Protein AF-A0A1M5G3G9-F1 (afdb_monomer_lite)

pLDDT: mean 83.39, std 16.16, range [40.72, 97.56]

Sequence (112 aa):
MLCKYVLTVAGVSYDIPISCLRNWDDIKYSLKRSELAGVVRTFTSKFEFIDLAYDLLLEEYLKNEFNSNASVTVLGIDNNHIYSNELFTCQLDFSTFSHDGYVLNYLAPNQH

Structure (mmCIF, N/CA/C/O backbone):
data_AF-A0A1M5G3G9-F1
#
_entry.id   AF-A0A1M5G3G9-F1
#
loop_
_atom_site.group_PDB
_atom_site.id
_atom_site.type_symbol
_atom_site.label_atom_id
_atom_site.label_alt_id
_atom_site.label_comp_id
_atom_site.label_asym_id
_atom_site.label_entity_id
_atom_site.label_seq_id
_atom_site.pdbx_PDB_ins_code
_atom_site.Cartn_x
_atom_site.Cartn_y
_atom_site.Cartn_z
_atom_site.occupancy
_atom_site.B_iso_or_equiv
_atom_site.auth_seq_id
_atom_site.auth_comp_id
_atom_site.auth_asym_id
_atom_site.auth_atom_id
_atom_site.pdbx_PDB_model_num
ATOM 1 N N . MET A 1 1 ? 7.819 8.427 -17.194 1.00 65.62 1 MET A N 1
ATOM 2 C CA . MET A 1 1 ? 8.246 7.635 -16.032 1.00 65.62 1 MET A CA 1
ATOM 3 C C . MET A 1 1 ? 7.383 6.394 -15.972 1.00 65.62 1 MET A C 1
ATOM 5 O O . MET A 1 1 ? 6.169 6.521 -15.816 1.00 65.62 1 MET A O 1
ATOM 9 N N . LEU A 1 2 ? 7.997 5.241 -16.226 1.00 81.12 2 LEU A N 1
ATOM 10 C CA . LEU A 1 2 ? 7.397 3.943 -15.950 1.00 81.12 2 LEU A CA 1
ATOM 11 C C . LEU A 1 2 ? 7.570 3.694 -14.452 1.00 81.12 2 LEU A C 1
ATOM 13 O O . LEU A 1 2 ? 8.677 3.844 -13.939 1.00 81.12 2 LEU A O 1
ATOM 17 N N . CYS A 1 3 ? 6.477 3.370 -13.772 1.00 86.25 3 CYS A N 1
ATOM 18 C CA . CYS A 1 3 ? 6.460 3.119 -12.336 1.00 86.25 3 CYS A CA 1
ATOM 19 C C . CYS A 1 3 ? 5.874 1.742 -12.082 1.00 86.25 3 CYS A C 1
ATOM 21 O O . CYS A 1 3 ? 4.979 1.309 -12.811 1.00 86.25 3 CYS A O 1
ATOM 23 N N . LYS A 1 4 ? 6.356 1.105 -11.025 1.00 91.12 4 LYS A N 1
ATOM 24 C CA . LYS A 1 4 ? 5.787 -0.103 -10.455 1.00 91.12 4 LYS A CA 1
ATOM 25 C C . LYS A 1 4 ? 5.311 0.214 -9.042 1.00 91.12 4 LYS A C 1
ATOM 27 O O . LYS A 1 4 ? 5.992 0.936 -8.317 1.00 91.12 4 LYS A O 1
ATOM 32 N N . TYR A 1 5 ? 4.141 -0.297 -8.686 1.00 92.25 5 TYR A N 1
ATOM 33 C CA . TYR A 1 5 ? 3.526 -0.081 -7.384 1.00 92.25 5 TYR A CA 1
ATOM 34 C C . TYR A 1 5 ? 3.553 -1.397 -6.625 1.00 92.25 5 TYR A C 1
ATOM 36 O O . TYR A 1 5 ? 3.120 -2.425 -7.145 1.00 92.25 5 TYR A O 1
ATOM 44 N N . VAL A 1 6 ? 4.107 -1.357 -5.421 1.00 95.25 6 VAL A N 1
ATOM 45 C CA . VAL A 1 6 ? 4.263 -2.526 -4.566 1.00 95.25 6 VAL A CA 1
ATOM 46 C C . VAL A 1 6 ? 3.540 -2.256 -3.262 1.00 95.25 6 VAL A C 1
ATOM 48 O O . VAL A 1 6 ? 3.795 -1.248 -2.605 1.00 95.25 6 VAL A O 1
ATOM 51 N N . LEU A 1 7 ? 2.640 -3.158 -2.897 1.00 96.94 7 LEU A N 1
ATOM 52 C CA . LEU A 1 7 ? 1.985 -3.176 -1.601 1.00 96.94 7 LEU A CA 1
ATOM 53 C C . LEU A 1 7 ? 2.625 -4.280 -0.767 1.00 96.94 7 LEU A C 1
ATOM 55 O O . LEU A 1 7 ? 2.583 -5.440 -1.160 1.00 96.94 7 LEU A O 1
ATOM 59 N N . THR A 1 8 ? 3.228 -3.941 0.366 1.00 97.56 8 THR A N 1
ATOM 60 C CA . THR A 1 8 ? 3.765 -4.935 1.298 1.00 97.56 8 THR A CA 1
ATOM 61 C C . THR A 1 8 ? 2.818 -5.064 2.474 1.00 97.56 8 THR A C 1
ATOM 63 O O . THR A 1 8 ? 2.580 -4.077 3.154 1.00 97.56 8 THR A O 1
ATOM 66 N N . VAL A 1 9 ? 2.283 -6.259 2.716 1.00 96.94 9 VAL A N 1
ATOM 67 C CA . VAL A 1 9 ? 1.323 -6.559 3.790 1.00 96.94 9 VAL A CA 1
ATOM 68 C C . VAL A 1 9 ? 1.883 -7.695 4.633 1.00 96.94 9 VAL A C 1
ATOM 70 O O . VAL A 1 9 ? 2.239 -8.742 4.092 1.00 96.94 9 VAL A O 1
ATOM 73 N N . ALA A 1 10 ? 2.030 -7.478 5.941 1.00 94.00 10 ALA A N 1
ATOM 74 C CA . ALA A 1 10 ? 2.628 -8.432 6.878 1.00 94.00 10 ALA A CA 1
ATOM 75 C C . ALA A 1 10 ? 3.980 -9.018 6.396 1.00 94.00 10 ALA A C 1
ATOM 77 O O . ALA A 1 10 ? 4.292 -10.186 6.622 1.00 94.00 10 ALA A O 1
ATOM 78 N N . GLY A 1 11 ? 4.788 -8.203 5.703 1.00 93.94 11 GLY A N 1
ATOM 79 C CA . GLY A 1 11 ? 6.089 -8.597 5.145 1.00 93.94 11 GLY A CA 1
ATOM 80 C C . GLY A 1 11 ? 6.043 -9.315 3.788 1.00 93.94 11 GLY A C 1
ATOM 81 O O . GLY A 1 11 ? 7.099 -9.647 3.254 1.00 93.94 11 GLY A O 1
ATOM 82 N N . VAL A 1 12 ? 4.860 -9.531 3.207 1.00 96.56 12 VAL A N 1
ATOM 83 C CA . VAL A 1 12 ? 4.689 -10.096 1.860 1.00 96.56 12 VAL A CA 1
ATOM 84 C C . VAL A 1 12 ? 4.441 -8.973 0.860 1.00 96.56 12 VAL A C 1
ATOM 86 O O . VAL A 1 12 ? 3.526 -8.178 1.048 1.00 96.56 12 VAL A O 1
ATOM 89 N N . SER A 1 13 ? 5.241 -8.908 -0.204 1.00 96.62 13 SER A N 1
ATOM 90 C CA . SER A 1 13 ? 5.122 -7.876 -1.240 1.00 96.62 13 SER A CA 1
ATOM 91 C C . SER A 1 13 ? 4.285 -8.343 -2.430 1.00 96.62 13 SER A C 1
ATOM 93 O O . SER A 1 13 ? 4.513 -9.418 -2.983 1.00 96.62 13 SER A O 1
ATOM 95 N N . TYR A 1 14 ? 3.362 -7.485 -2.854 1.00 97.00 14 TYR A N 1
ATOM 96 C CA . TYR A 1 14 ? 2.450 -7.688 -3.970 1.00 97.00 14 TYR A CA 1
ATOM 97 C C . TYR A 1 14 ? 2.639 -6.588 -5.006 1.00 97.00 14 TYR A C 1
ATOM 99 O O . TYR A 1 14 ? 2.572 -5.399 -4.690 1.00 97.00 14 TYR A O 1
ATOM 107 N N . ASP A 1 15 ? 2.818 -6.987 -6.259 1.00 95.06 15 ASP A N 1
ATOM 108 C CA . ASP A 1 15 ? 2.781 -6.060 -7.382 1.00 95.06 15 ASP A CA 1
ATOM 109 C C . ASP A 1 15 ? 1.324 -5.702 -7.675 1.00 95.06 15 ASP A C 1
ATOM 111 O O . ASP A 1 15 ? 0.546 -6.562 -8.093 1.00 95.06 15 ASP A O 1
ATOM 115 N N . ILE A 1 16 ? 0.952 -4.439 -7.467 1.00 94.94 16 ILE A N 1
ATOM 116 C CA . ILE A 1 16 ? -0.414 -3.971 -7.714 1.00 94.94 16 ILE A CA 1
ATOM 117 C C . ILE A 1 16 ? -0.474 -3.086 -8.965 1.00 94.94 16 ILE A C 1
ATOM 119 O O . ILE A 1 16 ? 0.427 -2.275 -9.214 1.00 94.94 16 ILE A O 1
ATOM 123 N N . PRO A 1 17 ? -1.523 -3.217 -9.793 1.00 92.50 17 PRO A N 1
ATOM 124 C CA . PRO A 1 17 ? -1.716 -2.324 -10.921 1.00 92.50 17 PRO A CA 1
ATOM 125 C C . PRO A 1 17 ? -2.106 -0.925 -10.431 1.00 92.50 17 PRO A C 1
ATOM 127 O O . PRO A 1 17 ? -2.749 -0.762 -9.397 1.00 92.50 17 PRO A O 1
ATOM 130 N N . ILE A 1 18 ? -1.786 0.100 -11.227 1.00 89.62 18 ILE A N 1
ATOM 131 C CA . ILE A 1 18 ? -2.197 1.489 -10.949 1.00 89.62 18 ILE A CA 1
ATOM 132 C C . ILE A 1 18 ? -3.722 1.642 -10.819 1.00 89.62 18 ILE A C 1
ATOM 134 O O . ILE A 1 18 ? -4.185 2.539 -10.128 1.00 89.62 18 ILE A O 1
ATOM 138 N N . SER A 1 19 ? -4.512 0.757 -11.436 1.00 90.94 19 SER A N 1
ATOM 139 C CA . SER A 1 19 ? -5.972 0.759 -11.293 1.00 90.94 19 SER A CA 1
ATOM 140 C C . SER A 1 19 ? -6.433 0.522 -9.854 1.00 90.94 19 SER A C 1
ATOM 142 O O . SER A 1 19 ? -7.484 1.023 -9.491 1.00 90.94 19 SER A O 1
ATOM 144 N N . CYS A 1 20 ? -5.638 -0.153 -9.016 1.00 93.81 20 CYS A N 1
ATOM 145 C CA . CYS A 1 20 ? -5.938 -0.342 -7.594 1.00 93.81 20 CYS A CA 1
ATOM 146 C C . CYS A 1 20 ? -5.743 0.929 -6.750 1.00 93.81 20 CYS A C 1
ATOM 148 O O . CYS A 1 20 ? -6.021 0.914 -5.553 1.00 93.81 20 CYS A O 1
ATOM 150 N N . LEU A 1 21 ? -5.235 2.012 -7.342 1.00 91.00 21 LEU A N 1
ATOM 151 C CA . LEU A 1 21 ? -4.803 3.227 -6.659 1.00 91.00 21 LEU A CA 1
ATOM 152 C C . LEU A 1 21 ? -5.592 4.435 -7.179 1.00 91.00 21 LEU A C 1
ATOM 154 O O . LEU A 1 21 ? -5.149 5.175 -8.060 1.00 91.00 21 LEU A O 1
ATOM 158 N N . ARG A 1 22 ? -6.794 4.627 -6.632 1.00 90.31 22 ARG A N 1
ATOM 159 C CA . ARG A 1 22 ? -7.847 5.466 -7.227 1.00 90.31 22 ARG A CA 1
ATOM 160 C C . ARG A 1 22 ? -7.471 6.944 -7.370 1.00 90.31 22 ARG A C 1
ATOM 162 O O . ARG A 1 22 ? -7.870 7.572 -8.345 1.00 90.31 22 ARG A O 1
ATOM 169 N N . ASN A 1 23 ? -6.724 7.503 -6.420 1.00 86.50 23 ASN A N 1
ATOM 170 C CA . ASN A 1 23 ? -6.391 8.932 -6.372 1.00 86.50 23 ASN A CA 1
ATOM 171 C C . ASN A 1 23 ? -4.880 9.222 -6.504 1.00 86.50 23 ASN A C 1
ATOM 173 O O . ASN A 1 23 ? -4.386 10.246 -6.034 1.00 86.50 23 ASN A O 1
ATOM 177 N N . TRP A 1 24 ? -4.127 8.321 -7.140 1.00 82.62 24 TRP A N 1
ATOM 178 C CA . TRP A 1 24 ? -2.658 8.358 -7.148 1.00 82.62 24 TRP A CA 1
ATOM 179 C C . TRP A 1 24 ? -2.018 9.113 -8.323 1.00 82.62 24 TRP A C 1
ATOM 181 O O . TRP A 1 24 ? -0.786 9.176 -8.431 1.00 82.62 24 TRP A O 1
ATOM 191 N N . ASP A 1 25 ? -2.816 9.741 -9.188 1.00 72.56 25 ASP A N 1
ATOM 192 C CA . ASP A 1 25 ? -2.301 10.578 -10.279 1.00 72.56 25 ASP A CA 1
ATOM 193 C C . ASP A 1 25 ? -1.476 11.773 -9.761 1.00 72.56 25 ASP A C 1
ATOM 195 O O . ASP A 1 25 ? -0.413 12.092 -10.308 1.00 72.56 25 ASP A O 1
ATOM 199 N N . ASP A 1 26 ? -1.893 12.373 -8.644 1.00 64.25 26 ASP A N 1
ATOM 200 C CA . ASP A 1 26 ? -1.203 13.499 -8.003 1.00 64.25 26 ASP A CA 1
ATOM 201 C C . ASP A 1 26 ? 0.147 13.098 -7.391 1.00 64.25 26 ASP A C 1
ATOM 203 O O . ASP A 1 26 ? 1.123 13.861 -7.433 1.00 64.25 26 ASP A O 1
ATOM 207 N N . ILE A 1 27 ? 0.239 11.869 -6.878 1.00 66.06 27 ILE A N 1
ATOM 208 C CA . ILE A 1 27 ? 1.474 11.291 -6.333 1.00 66.06 27 ILE A CA 1
ATOM 209 C C . ILE A 1 27 ? 2.483 11.110 -7.470 1.00 66.06 27 ILE A C 1
ATO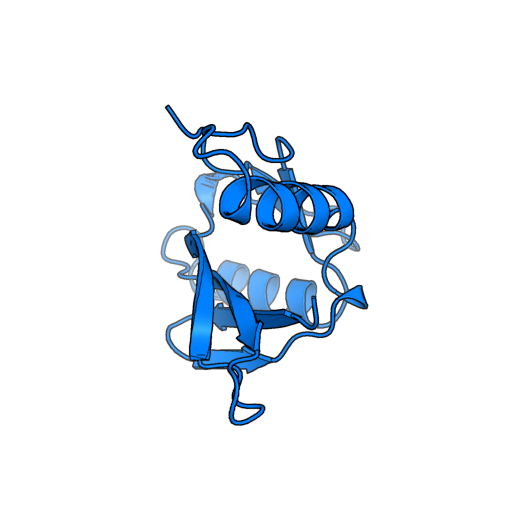M 211 O O . ILE A 1 27 ? 3.630 11.550 -7.375 1.00 66.06 27 ILE A O 1
ATOM 215 N N . LYS A 1 28 ? 2.039 10.574 -8.613 1.00 65.12 28 LYS A N 1
ATOM 216 C CA . LYS A 1 28 ? 2.871 10.419 -9.816 1.00 65.12 28 LYS A CA 1
ATOM 217 C C . LYS A 1 28 ? 3.371 11.761 -10.359 1.00 65.12 28 LYS A C 1
ATOM 219 O O . LYS A 1 28 ? 4.515 11.856 -10.811 1.00 65.12 28 LYS A O 1
ATOM 224 N N . TYR A 1 29 ? 2.532 12.797 -10.329 1.00 57.88 29 TYR A N 1
ATOM 225 C CA . TYR A 1 29 ? 2.909 14.145 -10.760 1.00 57.88 29 TYR A CA 1
ATOM 226 C C . TYR A 1 29 ? 3.909 14.809 -9.803 1.00 57.88 29 TYR A C 1
ATOM 228 O O . TYR A 1 29 ? 4.823 15.514 -10.239 1.00 57.88 29 TYR A O 1
ATOM 236 N N . SER A 1 30 ? 3.775 14.550 -8.503 1.00 59.16 30 SER A N 1
ATOM 237 C CA . SER A 1 30 ? 4.682 15.066 -7.474 1.00 59.16 30 SER A CA 1
ATOM 238 C C . SER A 1 30 ? 6.062 14.408 -7.545 1.00 59.16 30 SER A C 1
ATOM 240 O O . SER A 1 30 ? 7.066 15.121 -7.521 1.00 59.16 30 SER A O 1
ATOM 242 N N . LEU A 1 31 ? 6.124 13.090 -7.770 1.00 60.59 31 LEU A N 1
ATOM 243 C CA . LEU A 1 31 ? 7.387 12.359 -7.938 1.00 60.59 31 LEU A CA 1
ATOM 244 C C . LEU A 1 31 ? 8.188 12.841 -9.155 1.00 60.59 31 LEU A C 1
ATOM 246 O O . LEU A 1 31 ? 9.373 13.135 -9.023 1.00 60.59 31 LEU A O 1
ATOM 250 N N . LYS A 1 32 ? 7.531 13.059 -10.304 1.00 58.19 32 LYS A N 1
ATOM 251 C CA . LYS A 1 32 ? 8.177 13.625 -11.507 1.00 58.19 32 LYS A CA 1
ATOM 252 C C . LYS A 1 32 ? 8.817 15.001 -11.286 1.00 58.19 32 LYS A C 1
ATOM 254 O O . LYS A 1 32 ? 9.722 15.369 -12.026 1.00 58.19 32 LYS A O 1
ATOM 259 N N . ARG A 1 33 ? 8.317 15.803 -10.336 1.00 50.91 33 ARG A N 1
ATOM 260 C CA . ARG A 1 33 ? 8.865 17.140 -10.041 1.00 50.91 33 ARG A CA 1
ATOM 261 C C . ARG A 1 33 ? 9.987 17.118 -9.007 1.00 50.91 33 ARG A C 1
ATOM 263 O O . ARG A 1 33 ? 10.811 18.028 -9.031 1.00 50.91 33 ARG A O 1
ATOM 270 N N . SER A 1 34 ? 10.030 16.116 -8.129 1.00 51.28 34 SER A N 1
ATOM 271 C CA . SER A 1 34 ? 11.093 15.985 -7.124 1.00 51.28 34 SER A CA 1
ATOM 272 C C . SER A 1 34 ? 12.467 15.795 -7.777 1.00 51.28 34 SER A C 1
ATOM 274 O O . SER A 1 34 ? 13.420 16.470 -7.394 1.00 51.28 34 SER A O 1
ATOM 276 N N . GLU A 1 35 ? 12.537 15.005 -8.856 1.00 50.09 35 GLU A N 1
ATOM 277 C CA . GLU A 1 35 ? 13.760 14.814 -9.658 1.00 50.09 35 GLU A CA 1
ATOM 278 C C . GLU A 1 35 ? 1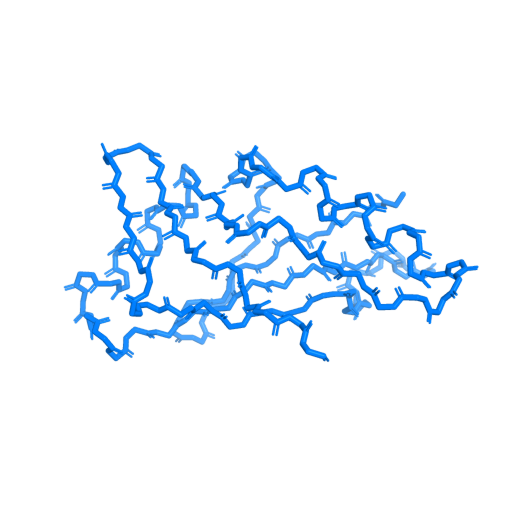4.294 16.116 -10.294 1.00 50.09 35 GLU A C 1
ATOM 280 O O . GLU A 1 35 ? 15.449 16.174 -10.703 1.00 50.09 35 GLU A O 1
ATOM 285 N N . LEU A 1 36 ? 13.473 17.171 -10.375 1.00 48.44 36 LEU A N 1
ATOM 286 C CA . LEU A 1 36 ? 13.791 18.421 -11.072 1.00 48.44 36 LEU A CA 1
ATOM 287 C C . LEU A 1 36 ? 14.040 19.627 -10.154 1.00 48.44 36 LEU A C 1
ATOM 289 O O . LEU A 1 36 ? 14.525 20.640 -10.655 1.00 48.44 36 LEU A O 1
ATOM 293 N N . ALA A 1 37 ? 13.688 19.589 -8.859 1.00 45.88 37 ALA A N 1
ATOM 294 C CA . ALA A 1 37 ? 13.651 20.837 -8.080 1.00 45.88 37 ALA A CA 1
ATOM 295 C C . ALA A 1 37 ? 13.913 20.771 -6.564 1.00 45.88 37 ALA A C 1
ATOM 297 O O . ALA A 1 37 ? 13.923 21.832 -5.950 1.00 45.88 37 ALA A O 1
ATOM 298 N N . GLY A 1 38 ? 14.122 19.614 -5.924 1.00 44.78 38 GLY A N 1
ATOM 299 C CA . GLY A 1 38 ? 14.482 19.585 -4.490 1.00 44.78 38 GLY A CA 1
ATOM 300 C C . GLY A 1 38 ? 13.466 20.246 -3.535 1.00 44.78 38 GLY A C 1
ATOM 301 O O . GLY A 1 38 ? 13.830 20.662 -2.439 1.00 44.78 38 GLY A O 1
ATOM 302 N N . VAL A 1 39 ? 12.199 20.376 -3.944 1.00 46.34 39 VAL A N 1
ATOM 303 C CA . VAL A 1 39 ? 11.130 20.979 -3.132 1.00 46.34 39 VAL A CA 1
ATOM 304 C C . VAL A 1 39 ? 10.285 19.876 -2.500 1.00 46.34 39 VAL A C 1
ATOM 306 O O . VAL A 1 39 ? 9.640 19.108 -3.216 1.00 46.34 39 VAL A O 1
ATOM 309 N N . VAL A 1 40 ? 10.257 19.848 -1.164 1.00 46.56 40 VAL A N 1
ATOM 310 C CA . VAL A 1 40 ? 9.354 19.031 -0.334 1.00 46.56 40 VAL A CA 1
ATOM 311 C C . VAL A 1 40 ? 7.903 19.359 -0.702 1.00 46.56 40 VAL A C 1
ATOM 313 O O . VAL A 1 40 ? 7.543 20.535 -0.791 1.00 46.56 40 VAL A O 1
ATOM 316 N N . ARG A 1 41 ? 7.061 18.351 -0.968 1.00 52.69 41 ARG A N 1
ATOM 317 C CA . ARG A 1 41 ? 5.664 18.577 -1.376 1.00 52.69 41 ARG A CA 1
ATOM 318 C C . ARG A 1 41 ? 4.659 17.777 -0.561 1.00 52.69 41 ARG A C 1
ATOM 320 O O . ARG A 1 41 ? 4.864 16.613 -0.242 1.00 52.69 41 ARG A O 1
ATOM 327 N N . THR A 1 42 ? 3.539 18.449 -0.316 1.00 48.75 42 THR A N 1
ATOM 328 C CA . THR A 1 42 ? 2.305 17.964 0.296 1.00 48.75 42 THR A CA 1
ATOM 329 C C . THR A 1 42 ? 1.669 16.898 -0.598 1.00 48.75 42 THR A C 1
ATOM 331 O O . THR A 1 42 ? 1.291 17.186 -1.735 1.00 48.75 42 THR A O 1
ATOM 334 N N . PHE A 1 43 ? 1.586 15.665 -0.101 1.00 54.41 43 PHE A N 1
ATOM 335 C CA . PHE A 1 43 ? 0.827 14.588 -0.733 1.00 54.41 43 PHE A CA 1
ATOM 336 C C . PHE A 1 43 ? -0.676 14.889 -0.679 1.00 54.41 43 PHE A C 1
ATOM 338 O O . PHE A 1 43 ? -1.128 15.732 0.103 1.00 54.41 43 PHE A O 1
ATOM 345 N N . THR A 1 44 ? -1.459 14.198 -1.511 1.00 58.00 44 THR A N 1
ATOM 346 C CA . THR A 1 44 ? -2.914 14.128 -1.334 1.00 58.00 44 THR A CA 1
ATOM 347 C C . THR A 1 44 ? -3.203 13.787 0.123 1.00 58.00 44 THR A C 1
ATOM 349 O O . THR A 1 44 ? -2.555 12.914 0.687 1.00 58.00 44 THR A O 1
ATOM 352 N N . SER A 1 45 ? -4.161 14.459 0.762 1.00 72.12 45 SER A N 1
ATOM 353 C CA . SER 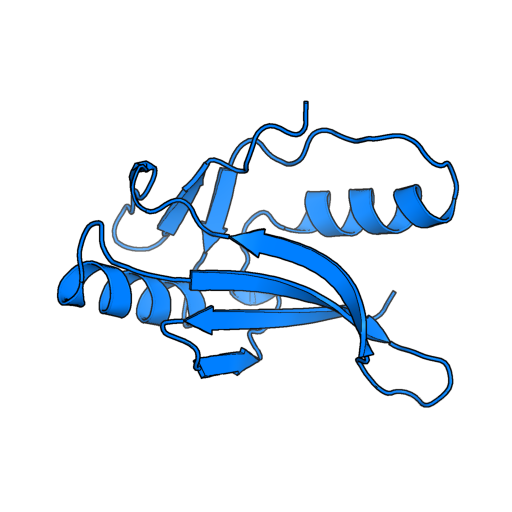A 1 45 ? -4.436 14.275 2.199 1.00 72.12 45 SER A CA 1
ATOM 354 C C . SER A 1 45 ? -4.853 12.839 2.563 1.00 72.12 45 SER A C 1
ATOM 356 O O . SER A 1 45 ? -4.928 12.495 3.741 1.00 72.12 45 SER A O 1
ATOM 358 N N . LYS A 1 46 ? -5.166 12.016 1.553 1.00 86.69 46 LYS A N 1
ATOM 359 C CA . LYS A 1 46 ? -5.662 10.646 1.663 1.00 86.69 46 LYS A CA 1
ATOM 360 C C . LYS A 1 46 ? -5.092 9.755 0.562 1.00 86.69 46 LYS A C 1
ATOM 362 O O . LYS A 1 46 ? -4.893 10.225 -0.562 1.00 86.69 46 LYS A O 1
ATOM 367 N N . PHE A 1 47 ? -4.913 8.475 0.863 1.00 90.94 47 PHE A N 1
ATOM 368 C CA . PHE A 1 47 ? -4.670 7.414 -0.114 1.00 90.94 47 PHE A CA 1
ATOM 369 C C . PHE A 1 47 ? -5.913 6.550 -0.255 1.00 90.94 47 PHE A C 1
ATOM 371 O O . PHE A 1 47 ? -6.447 6.093 0.752 1.00 90.94 47 PHE A O 1
ATOM 378 N N . GLU A 1 48 ? -6.342 6.332 -1.497 1.00 93.19 48 GLU A N 1
ATOM 379 C CA . GLU A 1 48 ? -7.518 5.532 -1.832 1.00 93.19 48 GLU A CA 1
ATOM 380 C C . GLU A 1 48 ? -7.117 4.261 -2.585 1.00 93.19 48 GLU A C 1
ATOM 382 O O . GLU A 1 48 ? -6.540 4.322 -3.676 1.00 93.19 48 GLU A O 1
ATOM 387 N N . PHE A 1 49 ? -7.463 3.118 -2.000 1.00 95.12 49 PHE A N 1
ATOM 388 C CA . PHE A 1 49 ? -7.199 1.783 -2.521 1.00 95.12 49 PHE A CA 1
ATOM 389 C C . PHE A 1 49 ? -8.509 1.099 -2.924 1.00 95.12 49 PHE A C 1
ATOM 391 O O . PHE A 1 49 ? -9.507 1.188 -2.204 1.00 95.12 49 PHE A O 1
ATOM 398 N N . ILE A 1 50 ? -8.492 0.423 -4.073 1.00 96.50 50 ILE A N 1
ATOM 399 C CA . ILE A 1 50 ? -9.614 -0.350 -4.626 1.00 96.50 50 ILE A CA 1
ATOM 400 C C . ILE A 1 50 ? -9.138 -1.720 -5.136 1.00 96.50 50 ILE A C 1
ATOM 402 O O . ILE A 1 50 ? -7.932 -1.983 -5.214 1.00 96.50 50 ILE A O 1
ATOM 406 N N . ASP A 1 51 ? -10.091 -2.578 -5.504 1.00 96.31 51 ASP A N 1
ATOM 407 C CA . ASP A 1 51 ? -9.866 -3.920 -6.057 1.00 96.31 51 ASP A CA 1
ATOM 408 C C . ASP A 1 51 ? -8.894 -4.755 -5.194 1.00 96.31 51 ASP A C 1
ATOM 410 O O . ASP A 1 51 ? -9.015 -4.809 -3.974 1.00 96.31 51 ASP A O 1
ATOM 414 N N . LEU A 1 52 ? -7.879 -5.373 -5.805 1.00 96.00 52 LEU A N 1
ATOM 415 C CA . LEU A 1 52 ? -6.922 -6.243 -5.120 1.00 96.00 52 LEU A CA 1
ATOM 416 C C . LEU A 1 52 ? -6.250 -5.577 -3.909 1.00 96.00 52 LEU A C 1
ATOM 418 O O . LEU A 1 52 ? -6.038 -6.226 -2.889 1.00 96.00 52 LEU A O 1
ATOM 422 N N . ALA A 1 53 ? -5.895 -4.291 -4.006 1.00 96.62 53 ALA A N 1
ATOM 423 C CA . ALA A 1 53 ? -5.264 -3.597 -2.885 1.00 96.62 53 ALA A CA 1
ATOM 424 C C . ALA A 1 53 ? -6.243 -3.406 -1.720 1.00 96.62 53 ALA A C 1
ATOM 426 O O . ALA A 1 53 ? -5.842 -3.534 -0.566 1.00 96.62 53 ALA A O 1
ATOM 427 N N . TYR A 1 54 ? -7.518 -3.139 -2.024 1.00 97.12 54 TYR A N 1
ATOM 428 C CA . TYR A 1 54 ? -8.577 -3.066 -1.021 1.00 97.12 54 TYR A CA 1
ATOM 429 C C . TYR A 1 54 ? -8.698 -4.390 -0.267 1.00 97.12 54 TYR A C 1
ATOM 431 O O . TYR A 1 54 ? -8.651 -4.390 0.962 1.00 97.12 54 TYR A O 1
ATOM 439 N N . ASP A 1 55 ? -8.788 -5.506 -0.994 1.00 96.88 55 ASP A N 1
ATOM 440 C CA . ASP A 1 55 ? -8.996 -6.826 -0.395 1.00 96.88 55 ASP A CA 1
ATOM 441 C C . ASP A 1 55 ? -7.836 -7.214 0.533 1.00 96.88 55 ASP A C 1
ATOM 443 O O . ASP A 1 55 ? -8.066 -7.604 1.677 1.00 96.88 55 ASP A O 1
ATOM 447 N N . LEU A 1 56 ? -6.590 -7.022 0.084 1.00 97.12 56 LEU A N 1
ATOM 448 C CA . LEU A 1 56 ? -5.388 -7.339 0.867 1.00 97.12 56 LEU A CA 1
ATOM 449 C C . LEU A 1 56 ? -5.295 -6.523 2.166 1.00 97.12 56 LEU A C 1
ATOM 451 O O . LEU A 1 56 ? -4.923 -7.047 3.215 1.00 97.12 56 LEU A O 1
ATOM 455 N N . LEU A 1 57 ? -5.616 -5.229 2.099 1.00 97.00 57 LEU A N 1
ATOM 456 C CA . LEU A 1 57 ? -5.538 -4.327 3.250 1.00 97.00 57 LEU A CA 1
ATOM 457 C C . LEU A 1 57 ? -6.683 -4.556 4.235 1.00 97.00 57 LEU A C 1
ATOM 459 O O . LEU A 1 57 ? -6.473 -4.485 5.447 1.00 97.00 57 LEU A O 1
ATOM 463 N N . LEU A 1 58 ? -7.881 -4.849 3.723 1.00 96.69 58 LEU A N 1
ATOM 464 C CA . LEU A 1 58 ? -9.023 -5.202 4.552 1.00 96.69 58 LEU A CA 1
ATOM 465 C C . LEU A 1 58 ? -8.790 -6.540 5.263 1.00 96.69 58 LEU A C 1
ATOM 467 O O . LEU A 1 58 ? -9.064 -6.631 6.455 1.00 96.69 58 LEU A O 1
ATOM 471 N N . GLU A 1 59 ? -8.265 -7.556 4.573 1.00 96.69 59 GLU A N 1
ATOM 472 C CA . GLU A 1 59 ? -7.955 -8.855 5.182 1.00 96.69 59 GLU A CA 1
ATOM 473 C C . GLU A 1 59 ? -6.953 -8.712 6.334 1.00 96.69 59 GLU A C 1
ATOM 475 O O . GLU A 1 59 ? -7.185 -9.237 7.425 1.00 96.69 59 GLU A O 1
ATOM 480 N N . GLU A 1 60 ? -5.873 -7.955 6.125 1.00 96.44 60 GLU A N 1
ATOM 481 C CA . GLU A 1 60 ? -4.884 -7.682 7.168 1.00 96.44 60 GLU A CA 1
ATOM 482 C C . GLU A 1 60 ? -5.514 -6.962 8.367 1.00 96.44 60 GLU A C 1
ATOM 484 O O . GLU A 1 60 ? -5.326 -7.393 9.507 1.00 96.44 60 GLU A O 1
ATOM 489 N N . TYR A 1 61 ? -6.332 -5.932 8.113 1.00 95.25 61 TYR A N 1
ATOM 490 C CA . TYR A 1 61 ? -7.043 -5.215 9.170 1.00 95.25 61 TYR A CA 1
ATOM 491 C C . TYR A 1 61 ? -7.994 -6.113 9.961 1.00 95.25 61 TYR A C 1
ATOM 493 O O . TYR A 1 61 ? -7.999 -6.078 11.188 1.00 95.25 61 TYR A O 1
ATOM 501 N N . LEU A 1 62 ? -8.775 -6.957 9.288 1.00 95.38 62 LEU A N 1
ATOM 502 C CA . LEU A 1 62 ? -9.700 -7.878 9.952 1.00 95.38 62 LEU A CA 1
ATOM 503 C C . LEU A 1 62 ? -8.973 -8.941 10.785 1.00 95.38 62 LEU A C 1
ATOM 505 O O . LEU A 1 62 ? -9.537 -9.457 11.749 1.00 95.38 62 LEU A O 1
ATOM 509 N N . LYS A 1 63 ? -7.734 -9.280 10.421 1.00 95.81 63 LYS A N 1
ATOM 510 C CA . LYS A 1 63 ? -6.926 -10.280 11.118 1.00 95.81 63 LYS A CA 1
ATOM 511 C C . LYS A 1 63 ? -6.187 -9.713 12.329 1.00 95.81 63 LYS A C 1
ATOM 513 O O . LYS A 1 63 ? -6.093 -10.396 13.347 1.00 95.81 63 LYS A O 1
ATOM 518 N N . ASN A 1 64 ? -5.638 -8.504 12.206 1.00 94.94 64 ASN A N 1
ATOM 519 C CA . ASN A 1 64 ? -4.680 -7.945 13.165 1.00 94.94 64 ASN A CA 1
ATOM 520 C C . ASN A 1 64 ? -5.123 -6.608 13.789 1.00 94.94 64 ASN A C 1
ATOM 522 O O . ASN A 1 64 ? -4.456 -6.114 14.703 1.00 94.94 64 ASN A O 1
ATOM 526 N N . GLU A 1 65 ? -6.234 -6.023 13.336 1.00 90.69 65 GLU A N 1
ATOM 527 C CA . GLU A 1 65 ? -6.783 -4.739 13.789 1.00 90.69 65 GLU A CA 1
ATOM 528 C C . GLU A 1 65 ? -5.711 -3.632 13.794 1.00 90.69 65 GLU A C 1
ATOM 530 O O . GLU A 1 65 ? -5.090 -3.351 12.770 1.00 90.69 65 GLU A O 1
ATOM 535 N N . PHE A 1 66 ? -5.438 -3.010 14.942 1.00 86.62 66 PHE A N 1
ATOM 536 C CA . PHE A 1 66 ? -4.417 -1.967 15.081 1.00 86.62 66 PHE A CA 1
ATOM 537 C C . PHE A 1 66 ? -2.972 -2.490 15.034 1.00 86.62 66 PHE A C 1
ATOM 539 O O . PHE A 1 66 ? -2.051 -1.689 14.906 1.00 86.62 66 PHE A O 1
ATOM 546 N N . ASN A 1 67 ? -2.758 -3.809 15.116 1.00 90.75 67 ASN A N 1
ATOM 547 C CA . ASN A 1 67 ? -1.437 -4.426 14.933 1.00 90.75 67 ASN A CA 1
ATOM 548 C C . ASN A 1 67 ? -1.121 -4.719 13.458 1.00 90.75 67 ASN A C 1
ATOM 550 O O . ASN A 1 67 ? -0.063 -5.271 13.155 1.00 90.75 67 ASN A O 1
ATOM 554 N N . SER A 1 68 ? -2.042 -4.378 12.556 1.00 93.81 68 SER A N 1
ATOM 555 C CA . SER A 1 68 ? -1.875 -4.536 11.117 1.00 93.81 68 SER A CA 1
ATOM 556 C C . SER A 1 68 ? -0.654 -3.791 10.604 1.00 93.81 68 SER A C 1
ATOM 558 O O . SER A 1 68 ? -0.371 -2.662 11.011 1.00 93.81 68 SER A O 1
ATOM 560 N N . ASN A 1 69 ? 0.064 -4.418 9.675 1.00 94.25 69 ASN A N 1
ATOM 561 C CA . ASN A 1 69 ? 1.282 -3.853 9.113 1.00 94.25 69 ASN A CA 1
ATOM 562 C C . ASN A 1 69 ? 1.234 -3.887 7.589 1.00 94.25 69 ASN A C 1
ATOM 564 O O . ASN A 1 69 ? 1.243 -4.959 6.982 1.00 94.25 69 ASN A O 1
ATOM 568 N N . ALA A 1 70 ? 1.232 -2.706 6.976 1.00 96.69 70 ALA A N 1
ATOM 569 C CA . ALA A 1 70 ? 1.330 -2.576 5.538 1.00 96.69 70 ALA A CA 1
ATOM 570 C C . ALA A 1 70 ? 2.047 -1.289 5.122 1.00 96.69 70 ALA A C 1
ATOM 572 O O . ALA A 1 70 ? 1.946 -0.256 5.786 1.00 96.69 70 ALA A O 1
ATOM 573 N N . SER A 1 71 ? 2.735 -1.347 3.988 1.00 95.00 71 SER A N 1
ATOM 574 C CA . SER A 1 71 ? 3.378 -0.204 3.352 1.00 95.00 71 SER A CA 1
ATOM 575 C C . SER A 1 71 ? 3.166 -0.224 1.847 1.00 95.00 71 SER A C 1
ATOM 577 O O . SER A 1 71 ? 2.968 -1.273 1.233 1.00 95.00 71 SER A O 1
ATOM 579 N N . VAL A 1 72 ? 3.206 0.956 1.243 1.00 92.88 72 VAL A N 1
ATOM 580 C CA . VAL A 1 72 ? 3.116 1.126 -0.202 1.00 92.88 72 VAL A CA 1
ATOM 581 C C . VAL A 1 72 ? 4.385 1.784 -0.724 1.00 92.88 72 VAL A C 1
ATOM 583 O O . VAL A 1 72 ? 4.846 2.793 -0.189 1.00 92.88 72 VAL A O 1
ATOM 586 N N . THR A 1 73 ? 4.942 1.210 -1.785 1.00 91.44 73 THR A N 1
ATOM 587 C CA . THR A 1 73 ? 6.211 1.626 -2.380 1.00 91.44 73 THR A CA 1
ATOM 588 C C . THR A 1 73 ? 6.036 1.860 -3.877 1.00 91.44 73 THR A C 1
ATOM 590 O O . THR A 1 73 ? 5.413 1.065 -4.584 1.00 91.44 73 THR A O 1
ATOM 593 N N . VAL A 1 74 ? 6.596 2.961 -4.380 1.00 89.38 74 VAL A N 1
ATOM 594 C CA . VAL A 1 74 ? 6.665 3.272 -5.811 1.00 89.38 74 VAL A CA 1
ATOM 595 C C . VAL A 1 74 ? 8.100 3.094 -6.273 1.00 89.38 74 VAL A C 1
ATOM 597 O O . VAL A 1 74 ? 9.000 3.796 -5.818 1.00 89.38 74 VAL A O 1
ATOM 600 N N . LEU A 1 75 ? 8.298 2.185 -7.221 1.00 89.31 75 LEU A N 1
ATOM 601 C CA . LEU A 1 75 ? 9.591 1.909 -7.830 1.00 89.31 75 LEU A CA 1
ATOM 602 C C . LEU A 1 75 ? 9.659 2.529 -9.229 1.00 89.31 75 LEU A C 1
ATOM 604 O O . LEU A 1 75 ? 8.760 2.352 -10.058 1.00 89.31 75 LEU A O 1
ATOM 608 N N . GLY A 1 76 ? 10.738 3.253 -9.495 1.00 87.25 76 GLY A N 1
ATOM 609 C CA . GLY A 1 76 ? 11.145 3.713 -10.813 1.00 87.25 76 GLY A CA 1
ATOM 610 C C . GLY A 1 76 ? 11.966 2.653 -11.542 1.00 87.25 76 GLY A C 1
ATOM 611 O O . GLY A 1 76 ? 12.569 1.775 -10.925 1.00 87.25 76 GLY A O 1
ATOM 612 N N . ILE A 1 77 ? 11.972 2.741 -12.869 1.00 86.88 77 ILE A N 1
ATOM 613 C CA . ILE A 1 77 ? 12.781 1.879 -13.732 1.00 86.88 77 ILE A CA 1
ATOM 614 C C . ILE A 1 77 ? 14.199 2.451 -13.888 1.00 86.88 77 ILE A C 1
ATOM 616 O O . ILE A 1 77 ? 14.351 3.655 -14.101 1.00 86.88 77 ILE A O 1
ATOM 620 N N . ASP A 1 78 ? 15.222 1.604 -13.786 1.00 84.06 78 ASP A N 1
ATOM 621 C CA . ASP A 1 78 ? 16.620 1.969 -14.035 1.00 84.06 78 ASP A CA 1
ATOM 622 C C . ASP A 1 78 ? 17.039 1.761 -15.507 1.00 84.06 78 ASP A C 1
ATOM 624 O O . ASP A 1 78 ? 16.258 1.312 -16.353 1.00 84.06 78 ASP A O 1
ATOM 628 N N . ASN A 1 79 ? 18.298 2.083 -15.826 1.00 83.69 79 ASN A N 1
ATOM 629 C CA . ASN A 1 79 ? 18.857 1.950 -17.179 1.00 83.69 79 ASN A CA 1
ATOM 630 C C . ASN A 1 79 ? 18.950 0.495 -17.675 1.00 83.69 79 ASN A C 1
ATOM 632 O O . ASN A 1 79 ? 19.146 0.275 -18.869 1.00 83.69 79 ASN A O 1
ATOM 636 N N . ASN A 1 80 ? 18.797 -0.488 -16.786 1.00 87.00 80 ASN A N 1
ATOM 637 C CA . ASN A 1 80 ? 18.780 -1.912 -17.112 1.00 87.00 80 ASN A CA 1
ATOM 638 C C . ASN A 1 80 ? 17.349 -2.455 -17.231 1.00 87.00 80 ASN A C 1
ATOM 640 O O . ASN A 1 80 ? 17.159 -3.668 -17.310 1.00 87.00 80 ASN A O 1
ATOM 644 N N . HIS A 1 81 ? 16.343 -1.574 -17.262 1.00 82.81 81 HIS A N 1
ATOM 645 C CA . HIS A 1 81 ? 14.925 -1.925 -17.272 1.00 82.81 81 HIS A CA 1
ATOM 646 C C . HIS A 1 81 ? 14.455 -2.681 -16.018 1.00 82.81 81 HIS A C 1
ATOM 648 O O . HIS A 1 81 ? 13.442 -3.384 -16.056 1.00 82.81 81 HIS A O 1
ATOM 654 N N . ILE A 1 82 ? 15.158 -2.517 -14.895 1.00 87.31 82 ILE A N 1
ATOM 655 C CA . ILE A 1 82 ? 14.814 -3.137 -13.616 1.00 87.31 82 ILE A CA 1
ATOM 656 C C . ILE A 1 82 ? 14.130 -2.091 -12.733 1.00 87.31 82 ILE A C 1
ATOM 658 O O . ILE A 1 82 ? 14.579 -0.953 -12.610 1.00 87.31 82 ILE A O 1
ATOM 662 N N . TYR A 1 83 ? 13.020 -2.475 -12.101 1.00 86.81 83 TYR A N 1
ATOM 663 C CA . TYR A 1 83 ? 12.348 -1.641 -11.105 1.00 86.81 83 TYR A CA 1
ATOM 664 C C . TYR A 1 83 ? 13.073 -1.753 -9.760 1.00 86.81 83 TYR A C 1
ATOM 666 O O . TYR A 1 83 ? 12.690 -2.561 -8.918 1.00 86.81 83 TYR A O 1
ATOM 674 N N . SER A 1 84 ? 14.151 -0.986 -9.597 1.00 83.75 84 SER A N 1
ATOM 675 C CA . SER A 1 84 ? 15.042 -1.019 -8.426 1.00 83.75 84 SER A CA 1
ATOM 676 C C . SER A 1 84 ? 15.115 0.317 -7.677 1.00 83.75 84 SER A C 1
ATOM 678 O O . SER A 1 84 ? 15.485 0.342 -6.505 1.00 83.75 84 SER A O 1
ATOM 680 N N . ASN A 1 85 ? 14.759 1.427 -8.329 1.00 85.94 85 ASN A N 1
ATOM 681 C CA . ASN A 1 85 ? 14.890 2.761 -7.754 1.00 85.94 85 ASN A CA 1
ATOM 682 C C . ASN A 1 85 ? 13.661 3.106 -6.903 1.00 85.94 85 ASN A C 1
ATOM 684 O O . ASN A 1 85 ? 12.590 3.354 -7.455 1.00 85.94 85 ASN A O 1
ATOM 688 N N . GLU A 1 86 ? 13.789 3.134 -5.579 1.00 86.94 86 GLU A N 1
ATOM 689 C CA . GLU A 1 86 ? 12.697 3.550 -4.696 1.00 86.94 86 GLU A CA 1
ATOM 690 C C . GLU A 1 86 ? 12.451 5.058 -4.816 1.00 86.94 86 GLU A C 1
ATOM 692 O O . GLU A 1 86 ? 13.273 5.880 -4.421 1.00 86.94 86 GLU A O 1
ATOM 697 N N . LEU A 1 87 ? 11.302 5.424 -5.382 1.00 83.50 87 LEU A N 1
ATOM 698 C CA . LEU A 1 87 ? 10.892 6.820 -5.546 1.00 83.50 87 LEU A CA 1
ATOM 699 C C . LEU A 1 87 ? 10.090 7.318 -4.344 1.00 83.50 87 LEU A C 1
ATOM 701 O O . LEU A 1 87 ? 10.083 8.511 -4.046 1.00 83.50 87 LEU A O 1
ATOM 705 N N . PHE A 1 88 ? 9.357 6.411 -3.705 1.00 84.38 88 PHE A N 1
ATOM 706 C CA . PHE A 1 88 ? 8.474 6.700 -2.588 1.00 84.38 88 PHE A CA 1
ATOM 707 C C . PHE A 1 88 ? 8.224 5.430 -1.795 1.00 84.38 88 PHE A C 1
ATOM 709 O O . PHE A 1 88 ? 7.965 4.385 -2.388 1.00 84.38 88 PHE A O 1
ATOM 716 N N . THR A 1 89 ? 8.204 5.546 -0.476 1.00 88.12 89 THR A N 1
ATOM 717 C CA . THR A 1 89 ? 7.710 4.499 0.409 1.00 88.12 89 THR A CA 1
ATOM 718 C C . THR A 1 89 ? 6.932 5.132 1.549 1.00 88.12 89 THR A C 1
ATOM 720 O O . THR A 1 89 ? 7.294 6.202 2.044 1.00 88.12 89 THR A O 1
ATOM 723 N N . CYS A 1 90 ? 5.835 4.498 1.946 1.00 88.12 90 CYS A N 1
ATOM 724 C CA . CYS A 1 90 ? 4.995 4.985 3.025 1.00 88.12 90 CYS A CA 1
ATOM 725 C C . CYS A 1 90 ? 4.382 3.830 3.800 1.00 88.12 90 CYS A C 1
ATOM 727 O O . CYS A 1 90 ? 3.698 2.983 3.226 1.00 88.12 90 CYS A O 1
ATOM 729 N N . GLN A 1 91 ? 4.571 3.849 5.117 1.00 92.38 91 GLN A N 1
ATOM 730 C CA . GLN A 1 91 ? 3.827 2.996 6.033 1.00 92.38 91 GLN A CA 1
ATOM 731 C C . GLN A 1 91 ? 2.371 3.470 6.100 1.00 92.38 91 GLN A C 1
ATOM 733 O O . GLN A 1 91 ? 2.118 4.672 6.203 1.00 92.38 91 GLN A O 1
ATOM 738 N N . LEU A 1 92 ? 1.419 2.543 6.034 1.00 92.50 92 LEU A N 1
ATOM 739 C CA . LEU A 1 92 ? -0.002 2.848 6.176 1.00 92.50 92 LEU A CA 1
ATOM 740 C C . LEU A 1 92 ? -0.374 2.890 7.659 1.00 92.50 92 LEU A C 1
ATOM 742 O O . LEU A 1 92 ? -0.077 1.964 8.415 1.00 92.50 92 LEU A O 1
ATOM 746 N N . ASP A 1 93 ? -1.022 3.976 8.073 1.00 91.88 93 ASP A N 1
ATOM 747 C CA . ASP A 1 93 ? -1.473 4.163 9.449 1.00 91.88 93 ASP A CA 1
ATOM 748 C C . ASP A 1 93 ? -2.892 3.612 9.633 1.00 91.88 93 ASP A C 1
ATOM 750 O O . ASP A 1 93 ? -3.885 4.296 9.365 1.00 91.88 93 ASP A O 1
ATOM 754 N N . PHE A 1 94 ? -2.987 2.379 10.132 1.00 91.88 94 PHE A N 1
ATOM 755 C CA . PHE A 1 94 ? -4.257 1.702 10.409 1.00 91.88 94 PHE A CA 1
ATOM 756 C C . PHE A 1 94 ? -5.121 2.372 11.483 1.00 91.88 94 PHE A C 1
ATOM 758 O O . PHE A 1 94 ? -6.30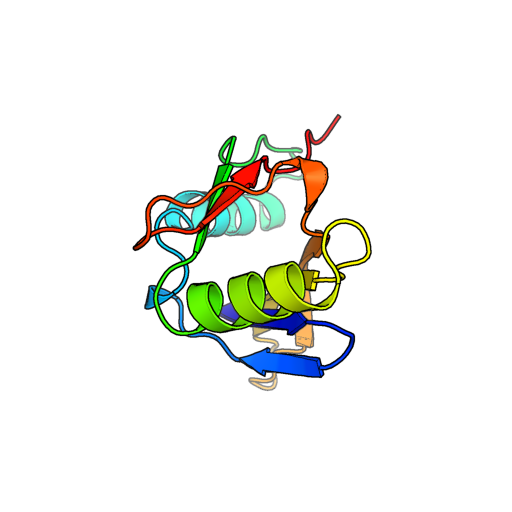7 2.062 11.562 1.00 91.88 94 PHE A O 1
ATOM 765 N N . SER A 1 95 ? -4.609 3.346 12.243 1.00 90.38 95 SER A N 1
ATOM 766 C CA . SER A 1 95 ? -5.465 4.177 13.103 1.00 90.38 95 SER A CA 1
ATOM 767 C C . SER A 1 95 ? -6.365 5.131 12.303 1.00 90.38 95 SER A C 1
ATOM 769 O O . SER A 1 95 ? -7.398 5.577 12.796 1.00 90.38 95 SER A O 1
ATOM 771 N N . THR A 1 96 ? -6.002 5.406 11.046 1.00 91.81 96 THR A N 1
ATOM 772 C CA . THR A 1 96 ? -6.733 6.286 10.119 1.00 91.81 96 THR A CA 1
ATOM 773 C C . THR A 1 96 ? -7.550 5.516 9.079 1.00 91.81 96 THR A C 1
ATOM 775 O O . THR A 1 96 ? -8.122 6.111 8.161 1.00 91.81 96 THR A O 1
ATOM 778 N N . PHE A 1 97 ? -7.597 4.190 9.229 1.00 92.06 97 PHE A N 1
ATOM 779 C CA . PHE A 1 97 ? -8.304 3.272 8.352 1.00 92.06 97 PHE A CA 1
ATOM 780 C C . PHE A 1 97 ? -9.799 3.599 8.293 1.00 92.06 97 PHE A C 1
ATOM 782 O O . PHE A 1 97 ? -10.475 3.722 9.315 1.00 92.06 97 PHE A O 1
ATOM 789 N N . SER A 1 98 ? -10.338 3.706 7.081 1.00 94.31 98 SER A N 1
ATOM 790 C CA . SER A 1 98 ? -11.783 3.781 6.854 1.00 94.31 98 SER A CA 1
ATOM 791 C C . SER A 1 98 ? -12.139 3.224 5.483 1.00 94.31 98 SER A C 1
ATOM 793 O O . SER A 1 98 ? -11.392 3.397 4.524 1.00 94.31 98 SER A O 1
ATOM 795 N N . HIS A 1 99 ? -13.289 2.571 5.359 1.00 94.69 99 HIS A N 1
ATOM 796 C CA . HIS A 1 99 ? -13.741 2.022 4.085 1.00 94.69 99 HIS A CA 1
ATOM 797 C C . HIS A 1 99 ? -15.262 2.130 3.941 1.00 94.69 99 HIS A C 1
ATOM 799 O O . HIS A 1 99 ? -15.977 2.150 4.942 1.00 94.69 99 HIS A O 1
ATOM 805 N N . ASP A 1 100 ? -15.753 2.216 2.703 1.00 93.50 100 ASP A N 1
ATOM 806 C CA . ASP A 1 100 ? -17.188 2.313 2.376 1.00 93.50 100 ASP A CA 1
ATOM 807 C C . ASP A 1 100 ? -17.761 1.031 1.734 1.00 93.50 100 ASP A C 1
ATOM 809 O O . ASP A 1 100 ? -18.895 1.015 1.257 1.00 93.50 100 ASP A O 1
ATOM 813 N N . GLY A 1 101 ? -16.976 -0.051 1.730 1.00 92.31 101 GLY A N 1
ATOM 814 C CA . GLY A 1 101 ? -17.306 -1.311 1.059 1.00 92.31 101 GLY A CA 1
ATOM 815 C C . GLY A 1 101 ? -16.779 -1.419 -0.375 1.00 92.31 101 GLY A C 1
ATOM 816 O O . GLY A 1 101 ? -16.816 -2.509 -0.937 1.00 92.31 101 GLY A O 1
ATOM 817 N N . TYR A 1 102 ? -16.274 -0.327 -0.954 1.00 92.44 102 TYR A N 1
ATOM 818 C CA . TYR A 1 102 ? -15.697 -0.298 -2.301 1.00 92.44 102 TYR A CA 1
ATOM 819 C C . TYR A 1 102 ? -14.319 0.379 -2.339 1.00 92.44 102 TYR A C 1
ATOM 821 O O . TYR A 1 102 ? -13.441 -0.032 -3.094 1.00 92.44 102 TYR A O 1
ATOM 829 N N . VAL A 1 103 ? -14.111 1.409 -1.517 1.00 94.94 103 VAL A N 1
ATOM 830 C CA . VAL A 1 103 ? -12.866 2.174 -1.414 1.00 94.94 103 VAL A CA 1
ATOM 831 C C . VAL A 1 103 ? -12.365 2.156 0.017 1.00 94.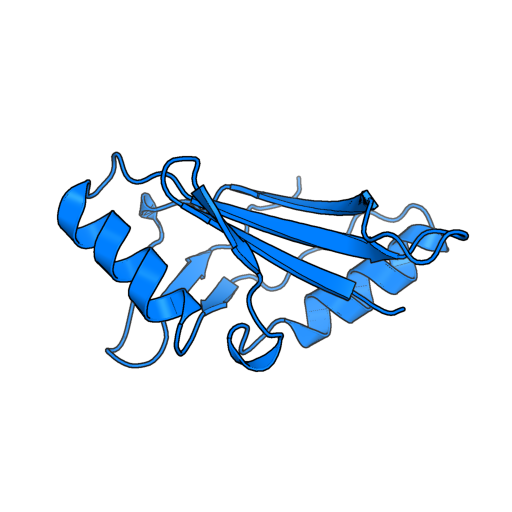94 103 VAL A C 1
ATOM 833 O O . VAL A 1 103 ? -13.118 2.395 0.963 1.00 94.94 103 VAL A O 1
ATOM 836 N N . LEU A 1 104 ? -11.067 1.906 0.160 1.00 95.56 104 LEU A N 1
ATOM 837 C CA . LEU A 1 104 ? -10.349 1.890 1.424 1.00 95.56 104 LEU A CA 1
ATOM 838 C C . LEU A 1 104 ? -9.420 3.0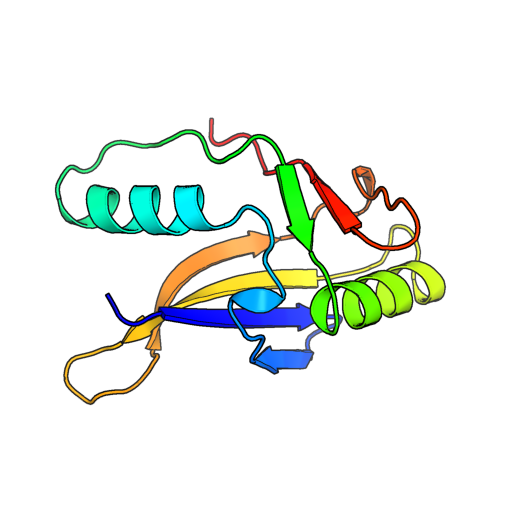97 1.480 1.00 95.56 104 LEU A C 1
ATOM 840 O O . LEU A 1 104 ? -8.664 3.369 0.549 1.00 95.56 104 LEU A O 1
ATOM 844 N N . ASN A 1 105 ? -9.510 3.835 2.578 1.00 94.12 105 ASN A N 1
ATOM 845 C CA . ASN A 1 105 ? -8.881 5.125 2.767 1.00 94.12 105 ASN A CA 1
ATOM 846 C C . ASN A 1 105 ? -7.903 5.080 3.940 1.00 94.12 105 ASN A C 1
ATOM 848 O O . ASN A 1 105 ? -8.243 4.596 5.021 1.00 94.12 105 ASN A O 1
ATOM 852 N N . TYR A 1 106 ? -6.744 5.698 3.740 1.00 92.44 106 TYR A N 1
ATOM 853 C CA . TYR A 1 106 ? -5.825 6.096 4.806 1.00 92.44 106 TYR A CA 1
ATOM 854 C C . TYR A 1 106 ? -5.554 7.590 4.717 1.00 92.44 106 TYR A C 1
ATOM 856 O O . TYR A 1 106 ? -5.563 8.153 3.619 1.00 92.44 106 TYR A O 1
ATOM 864 N N . LEU A 1 107 ? -5.268 8.237 5.846 1.00 88.88 107 LEU A N 1
ATOM 865 C CA . LEU A 1 107 ? -4.661 9.564 5.803 1.00 88.88 107 LEU A CA 1
ATOM 866 C C . LEU A 1 107 ? -3.211 9.422 5.331 1.00 88.88 107 LEU A C 1
ATOM 868 O O . LEU A 1 107 ? -2.474 8.557 5.804 1.00 88.88 107 LEU A O 1
ATOM 872 N N . ALA A 1 108 ? -2.799 10.267 4.389 1.00 77.25 108 ALA A N 1
ATOM 873 C CA . ALA A 1 108 ? -1.392 10.331 4.018 1.00 77.25 108 ALA A CA 1
ATOM 874 C C . ALA A 1 108 ? -0.596 10.974 5.168 1.00 77.25 108 ALA A C 1
ATOM 876 O O . ALA A 1 108 ? -1.094 11.921 5.789 1.00 77.25 108 ALA A O 1
ATOM 877 N N . PRO A 1 109 ? 0.633 10.514 5.465 1.00 69.12 109 PRO A N 1
ATOM 878 C CA . PRO A 1 109 ? 1.436 11.125 6.512 1.00 69.12 109 PRO A CA 1
ATOM 879 C C . PRO A 1 109 ? 1.746 12.584 6.166 1.00 69.12 109 PRO A C 1
ATOM 881 O O . PRO A 1 109 ? 2.176 12.903 5.052 1.00 69.12 109 PRO A O 1
ATOM 884 N N . ASN A 1 110 ? 1.559 13.472 7.144 1.00 56.41 110 ASN A N 1
ATOM 885 C CA . ASN A 1 110 ? 1.988 14.861 7.039 1.00 56.41 110 ASN A CA 1
ATOM 886 C C . ASN A 1 110 ? 3.515 14.890 6.883 1.00 56.41 110 ASN A C 1
ATOM 888 O O . ASN A 1 110 ? 4.244 14.528 7.804 1.00 56.41 110 ASN A O 1
ATOM 892 N N . GLN A 1 111 ? 4.002 15.309 5.716 1.00 48.97 111 GLN A N 1
ATOM 893 C CA . GLN A 1 111 ? 5.412 15.648 5.535 1.00 48.97 111 GLN A CA 1
ATOM 894 C C . GLN A 1 111 ? 5.621 17.013 6.204 1.00 48.97 111 GLN A C 1
ATOM 896 O O . GLN A 1 111 ? 5.165 18.026 5.669 1.00 48.97 111 GLN A O 1
ATOM 901 N N . HIS A 1 112 ? 6.202 17.019 7.404 1.00 40.72 112 HIS A N 1
ATOM 902 C CA . HIS A 1 112 ? 6.665 18.238 8.073 1.00 40.72 112 HIS A CA 1
ATOM 903 C C . HIS A 1 112 ? 7.989 18.717 7.479 1.00 40.72 112 HIS A C 1
ATOM 905 O O . HIS A 1 112 ? 8.841 17.852 7.176 1.00 40.72 112 HIS A O 1
#

Radius of gyration: 14.06 Å; chains: 1; bounding box: 36×31×32 Å

Organism: NCBI:txid871325

Foldseek 3Di:
DDKWKWKAWPNRIDTDDCVQWPPCPQVVVVLVCCVPDVDDDDDDQKTKGFDPRVVRQVVQCVVQPQNIWMKMWMFDADPVRDRDHTSDMDIFRSVQWDDDVGIIMTGGDDPD

Secondary structure (DSSP, 8-state):
--EEEEEEETTEEEEE-GGGBTTTHHHHHHHHHHHHH-------SEEEE-HHHHHHHHHHHHHHGGG--EEEEEEEE-TTS-EEEEEEEEE--GGG-EE-SS-EEEEPP---